Protein AF-A0A6A5R4Q3-F1 (afdb_monomer_lite)

Sequence (129 aa):
MLTAFFFALTGSKPLSNRLVYFLTVLGINAELGRLRTAKNYLYMLAGVVYCVRVLSVEKLLPHACRDEQTDEDWQQFLTARKQYLADGLYSLMSETINMLAYSKHVALAAGNAGNAYWSQDKKIFYLHG

Foldseek 3Di:
DVLVQQQDFCPPHLVVRVVSVVLVVVQADPVVRGGDQLVVSLVVLVVVLVVSVVVLCCVLQPPVCNVVDDVVSVVVSVVSCVAGNDADGRHPNNSSVVSNVVSVVRVVVCPPPVQWDADPVRPDIHGDD

pLDDT: mean 86.6, std 9.53, range [53.16, 96.75]

Radius of gyration: 19.72 Å; chains: 1; bounding box: 43×29×62 Å

Organism: NCBI:txid1150837

Structure (mmCIF, N/CA/C/O backbone):
data_AF-A0A6A5R4Q3-F1
#
_entry.id   AF-A0A6A5R4Q3-F1
#
loop_
_atom_site.group_PDB
_atom_site.id
_atom_site.type_symbol
_atom_site.label_atom_id
_atom_site.label_alt_id
_atom_site.label_comp_id
_atom_site.label_asym_id
_atom_site.label_entity_id
_atom_site.label_seq_id
_atom_site.pdbx_PDB_ins_code
_atom_site.Cartn_x
_atom_site.Cartn_y
_atom_site.Cartn_z
_atom_site.occupancy
_atom_site.B_iso_or_equiv
_atom_site.auth_seq_id
_atom_site.auth_comp_id
_atom_site.auth_asym_id
_atom_site.auth_atom_id
_atom_site.pdbx_PDB_model_num
ATOM 1 N N . MET A 1 1 ? -6.342 -13.249 7.332 1.00 67.94 1 MET A N 1
ATOM 2 C CA . MET A 1 1 ? -4.968 -13.637 6.933 1.00 67.94 1 MET A CA 1
ATOM 3 C C . MET A 1 1 ? -4.238 -12.517 6.181 1.00 67.94 1 MET A C 1
ATOM 5 O O . MET A 1 1 ? -3.118 -12.211 6.557 1.00 67.94 1 MET A O 1
ATOM 9 N N . LEU A 1 2 ? -4.859 -11.861 5.187 1.00 78.94 2 LEU A N 1
ATOM 10 C CA . LEU A 1 2 ? -4.229 -10.790 4.389 1.00 78.94 2 LEU A CA 1
ATOM 11 C C . LEU A 1 2 ? -3.914 -9.502 5.180 1.00 78.94 2 LEU A C 1
ATOM 13 O O . LEU A 1 2 ? -2.838 -8.931 5.041 1.00 78.94 2 LEU A O 1
ATOM 17 N N . THR A 1 3 ? -4.813 -9.078 6.070 1.00 85.25 3 THR A N 1
ATOM 18 C CA . THR A 1 3 ? -4.659 -7.845 6.866 1.00 85.25 3 THR A CA 1
ATOM 19 C C . THR A 1 3 ? -3.451 -7.863 7.804 1.00 85.25 3 THR A C 1
ATOM 21 O O . THR A 1 3 ? -2.934 -6.806 8.149 1.00 85.25 3 THR A O 1
ATOM 24 N N . ALA A 1 4 ? -2.946 -9.046 8.172 1.00 85.88 4 ALA A N 1
ATOM 25 C CA . ALA A 1 4 ? -1.731 -9.174 8.976 1.00 85.88 4 ALA A CA 1
ATOM 26 C C . ALA A 1 4 ? -0.496 -8.599 8.259 1.00 85.88 4 ALA A C 1
ATOM 28 O O . ALA A 1 4 ? 0.403 -8.086 8.912 1.00 85.88 4 ALA A O 1
ATOM 29 N N . PHE A 1 5 ? -0.467 -8.632 6.921 1.00 86.56 5 PHE A N 1
ATOM 30 C CA . PHE A 1 5 ? 0.608 -8.016 6.139 1.00 86.56 5 PHE A CA 1
ATOM 31 C C . PHE A 1 5 ? 0.478 -6.492 6.048 1.00 86.56 5 PHE A C 1
ATOM 33 O O . PHE A 1 5 ? 1.482 -5.819 5.824 1.00 86.56 5 PHE A O 1
ATOM 40 N N . PHE A 1 6 ? -0.738 -5.954 6.201 1.00 91.38 6 PHE A N 1
ATOM 41 C CA . PHE A 1 6 ? -0.997 -4.512 6.139 1.00 91.38 6 PHE A CA 1
ATOM 42 C C . PHE A 1 6 ? -0.547 -3.817 7.424 1.00 91.38 6 PHE A C 1
ATOM 44 O O . PHE A 1 6 ? 0.008 -2.726 7.369 1.00 91.38 6 PHE A O 1
ATOM 51 N N . PHE A 1 7 ? -0.734 -4.480 8.568 1.00 91.81 7 PHE A N 1
ATOM 52 C CA . PHE A 1 7 ? -0.421 -3.956 9.899 1.00 91.81 7 PHE A CA 1
ATOM 53 C C . PHE A 1 7 ? 0.883 -4.537 10.465 1.00 91.81 7 PHE A C 1
ATOM 55 O O . PHE A 1 7 ? 0.977 -4.866 11.646 1.00 91.81 7 PHE A O 1
ATOM 62 N N . ALA A 1 8 ? 1.892 -4.691 9.606 1.00 89.62 8 ALA A N 1
ATOM 63 C CA . ALA A 1 8 ? 3.212 -5.181 9.982 1.00 89.62 8 ALA A CA 1
ATOM 64 C C . ALA A 1 8 ? 4.276 -4.116 9.723 1.00 89.62 8 ALA A C 1
ATOM 66 O O . ALA A 1 8 ? 4.320 -3.513 8.645 1.00 89.62 8 ALA A O 1
ATOM 67 N N . LEU A 1 9 ? 5.163 -3.936 10.702 1.00 87.62 9 LEU A N 1
ATOM 68 C CA . LEU A 1 9 ? 6.382 -3.169 10.501 1.00 87.62 9 LEU A CA 1
ATOM 69 C C . LEU A 1 9 ? 7.465 -4.075 9.910 1.00 87.62 9 LEU A C 1
ATOM 71 O O . LEU A 1 9 ? 7.673 -5.196 10.367 1.00 87.62 9 LEU A O 1
ATOM 75 N N . THR A 1 10 ? 8.151 -3.584 8.888 1.00 81.38 10 THR A N 1
ATOM 76 C CA . THR A 1 10 ? 9.234 -4.270 8.176 1.00 81.38 10 THR A CA 1
ATOM 77 C C . THR A 1 10 ? 10.610 -3.980 8.776 1.00 81.38 10 THR A C 1
ATOM 79 O O . THR A 1 10 ? 11.577 -4.690 8.485 1.00 81.38 10 THR A O 1
ATOM 82 N N . GLY A 1 11 ? 10.712 -2.954 9.631 1.00 80.62 11 GLY A N 1
ATOM 83 C CA . GLY A 1 11 ? 11.988 -2.454 10.145 1.00 80.62 11 GLY A CA 1
ATOM 84 C C . GLY A 1 11 ? 12.975 -2.160 9.009 1.00 80.62 11 GLY A C 1
ATOM 85 O O . GLY A 1 11 ? 12.586 -1.783 7.910 1.00 80.62 11 GLY A O 1
ATOM 86 N N . SER A 1 12 ? 14.261 -2.427 9.228 1.00 78.81 12 SER A N 1
ATOM 87 C CA . SER A 1 12 ? 15.297 -2.278 8.194 1.00 78.81 12 SER A CA 1
ATOM 88 C C . SER A 1 12 ? 15.307 -3.391 7.134 1.00 78.81 12 SER A C 1
ATOM 90 O O . SER A 1 12 ? 16.221 -3.445 6.312 1.00 78.81 12 SER A O 1
ATOM 92 N N . LYS A 1 13 ? 14.320 -4.302 7.132 1.00 85.88 13 LYS A N 1
ATOM 93 C CA . LYS A 1 13 ? 14.235 -5.432 6.192 1.00 85.88 13 LYS A CA 1
ATOM 94 C C . LYS A 1 13 ? 12.898 -5.417 5.438 1.00 85.88 13 LYS A C 1
ATOM 96 O O . LYS A 1 13 ? 12.034 -6.246 5.730 1.00 85.88 13 LYS A O 1
ATOM 101 N N . PRO A 1 14 ? 12.730 -4.557 4.418 1.00 78.94 14 PRO A N 1
ATOM 102 C CA . PRO A 1 14 ? 11.483 -4.423 3.653 1.00 78.94 14 PRO A CA 1
ATOM 103 C C . PRO A 1 14 ? 10.955 -5.753 3.097 1.00 78.94 14 PRO A C 1
ATOM 105 O O . PRO A 1 14 ? 9.768 -6.057 3.199 1.00 78.94 14 PRO A O 1
ATOM 108 N N . LEU A 1 15 ? 11.859 -6.602 2.595 1.00 83.44 15 LEU A N 1
ATOM 109 C CA . LEU A 1 15 ? 11.533 -7.900 1.990 1.00 83.44 15 LEU A CA 1
ATOM 110 C C . LEU A 1 15 ? 11.111 -8.983 2.997 1.00 83.44 15 LEU A C 1
ATOM 112 O O . LEU A 1 15 ? 10.696 -10.064 2.588 1.00 83.44 15 LEU A O 1
ATOM 116 N N . SER A 1 16 ? 11.187 -8.712 4.305 1.00 85.38 16 SER A N 1
ATOM 117 C CA . SER A 1 16 ? 10.611 -9.603 5.323 1.00 85.38 16 SER A CA 1
ATOM 118 C C . SER A 1 16 ? 9.081 -9.648 5.243 1.00 85.38 16 SER A C 1
ATOM 120 O O . SER A 1 16 ? 8.465 -10.655 5.597 1.00 85.38 16 SER A O 1
ATOM 122 N N . ASN A 1 17 ? 8.456 -8.592 4.713 1.00 89.50 17 ASN A N 1
ATOM 123 C CA . ASN A 1 17 ? 7.038 -8.598 4.403 1.00 89.50 17 ASN A CA 1
ATOM 124 C C . ASN A 1 17 ? 6.814 -9.250 3.037 1.00 89.50 17 ASN A C 1
ATOM 126 O O . ASN A 1 17 ? 7.204 -8.726 1.992 1.00 89.50 17 ASN A O 1
ATOM 130 N N . ARG A 1 18 ? 6.133 -10.400 3.047 1.00 89.69 18 ARG A N 1
ATOM 131 C CA . ARG A 1 18 ? 5.839 -11.174 1.834 1.00 89.69 18 ARG A CA 1
ATOM 132 C C . ARG A 1 18 ? 5.040 -10.394 0.793 1.00 89.69 18 ARG A C 1
ATOM 134 O O . ARG A 1 18 ? 5.190 -10.672 -0.392 1.00 89.69 18 ARG A O 1
ATOM 141 N N . LEU A 1 19 ? 4.229 -9.419 1.205 1.00 90.25 19 LEU A N 1
ATOM 142 C CA . LEU A 1 19 ? 3.496 -8.582 0.264 1.00 90.25 19 LEU A CA 1
ATOM 143 C C . LEU A 1 19 ? 4.422 -7.567 -0.419 1.00 90.25 19 LEU A C 1
ATOM 145 O O . LEU A 1 19 ? 4.329 -7.409 -1.628 1.00 90.25 19 LEU A O 1
ATOM 149 N N . VAL A 1 20 ? 5.382 -6.973 0.300 1.00 90.00 20 VAL A N 1
ATOM 150 C CA . VAL A 1 20 ? 6.435 -6.140 -0.321 1.00 90.00 20 VAL A CA 1
ATOM 151 C C . VAL A 1 20 ? 7.251 -6.968 -1.316 1.00 90.00 20 VAL A C 1
ATOM 153 O O . VAL A 1 20 ? 7.472 -6.536 -2.444 1.00 90.00 20 VAL A O 1
ATOM 156 N N . TYR A 1 21 ? 7.648 -8.186 -0.935 1.00 90.50 21 TYR A N 1
ATOM 157 C CA . TYR A 1 21 ? 8.355 -9.099 -1.838 1.00 90.50 21 TYR A CA 1
ATOM 158 C C . TYR A 1 21 ? 7.538 -9.407 -3.102 1.00 90.50 21 TYR A C 1
ATOM 160 O O . TYR A 1 21 ? 8.056 -9.312 -4.214 1.00 90.50 21 TYR A O 1
ATOM 168 N N . PHE A 1 22 ? 6.249 -9.720 -2.943 1.00 91.50 22 PHE A N 1
ATOM 169 C CA . PHE A 1 22 ? 5.341 -9.953 -4.063 1.00 91.50 22 PHE A CA 1
ATOM 170 C C . PHE A 1 22 ? 5.259 -8.744 -5.004 1.00 91.50 22 PHE A C 1
ATOM 172 O O . PHE A 1 22 ? 5.315 -8.925 -6.217 1.00 91.50 22 PHE A O 1
ATOM 179 N N . LEU A 1 23 ? 5.182 -7.519 -4.471 1.00 91.31 23 LEU A N 1
ATOM 180 C CA . LEU A 1 23 ? 5.164 -6.306 -5.293 1.00 91.31 23 LEU A CA 1
ATOM 181 C C . LEU A 1 23 ? 6.456 -6.160 -6.098 1.00 91.31 23 LEU A C 1
ATOM 183 O O . LEU A 1 23 ? 6.395 -5.959 -7.307 1.00 91.31 23 LEU A O 1
ATOM 187 N N . THR A 1 24 ? 7.616 -6.378 -5.479 1.00 88.50 24 THR A N 1
ATOM 188 C CA . THR A 1 24 ? 8.901 -6.369 -6.195 1.00 88.50 24 THR A CA 1
ATOM 189 C C . THR A 1 24 ? 8.911 -7.355 -7.367 1.00 88.50 24 THR A C 1
ATOM 191 O O . THR A 1 24 ? 9.327 -6.996 -8.468 1.00 88.50 24 THR A O 1
ATOM 194 N N . VAL A 1 25 ? 8.402 -8.576 -7.166 1.00 90.81 25 VAL A N 1
ATOM 195 C CA . VAL A 1 25 ? 8.270 -9.579 -8.239 1.00 90.81 25 VAL A CA 1
ATOM 196 C C . VAL A 1 25 ? 7.266 -9.132 -9.305 1.00 90.81 25 VAL A C 1
ATOM 198 O O . VAL A 1 25 ? 7.510 -9.327 -10.493 1.00 90.81 25 VAL A O 1
ATOM 201 N N . LEU A 1 26 ? 6.169 -8.478 -8.915 1.00 90.94 26 LEU A N 1
ATOM 202 C CA . LEU A 1 26 ? 5.173 -7.929 -9.841 1.00 90.94 26 LEU A CA 1
ATOM 203 C C . LEU A 1 26 ? 5.778 -6.877 -10.788 1.00 90.94 26 LEU A C 1
ATOM 205 O O . LEU A 1 26 ? 5.315 -6.726 -11.921 1.00 90.94 26 LEU A O 1
ATOM 209 N N . GLY A 1 27 ? 6.846 -6.200 -10.361 1.00 89.81 27 GLY A N 1
ATOM 210 C CA . GLY A 1 27 ? 7.652 -5.307 -11.192 1.00 89.81 27 GLY A CA 1
ATOM 211 C C . GLY A 1 27 ? 8.381 -5.997 -12.350 1.00 89.81 27 GLY A C 1
ATOM 212 O O . GLY A 1 27 ? 8.853 -5.311 -13.254 1.00 89.81 27 GLY A O 1
ATOM 213 N N . ILE A 1 28 ? 8.446 -7.329 -12.383 1.00 90.44 28 ILE A N 1
ATOM 214 C CA . ILE A 1 28 ? 9.063 -8.109 -13.459 1.00 90.44 28 ILE A CA 1
ATOM 215 C C . ILE A 1 28 ? 7.992 -8.492 -14.493 1.00 90.44 28 ILE A C 1
ATOM 217 O O . ILE A 1 28 ? 6.897 -8.960 -14.171 1.00 90.44 28 ILE A O 1
ATOM 221 N N . ASN A 1 29 ? 8.296 -8.283 -15.772 1.00 89.06 29 ASN A N 1
ATOM 222 C CA . ASN A 1 29 ? 7.538 -8.851 -16.877 1.00 89.06 29 ASN A CA 1
ATOM 223 C C . ASN A 1 29 ? 8.059 -10.270 -17.146 1.00 89.06 29 ASN A C 1
ATOM 225 O O . ASN A 1 29 ? 9.148 -10.434 -17.696 1.00 89.06 29 ASN A O 1
ATOM 229 N N . ALA A 1 30 ? 7.271 -11.272 -16.753 1.00 84.25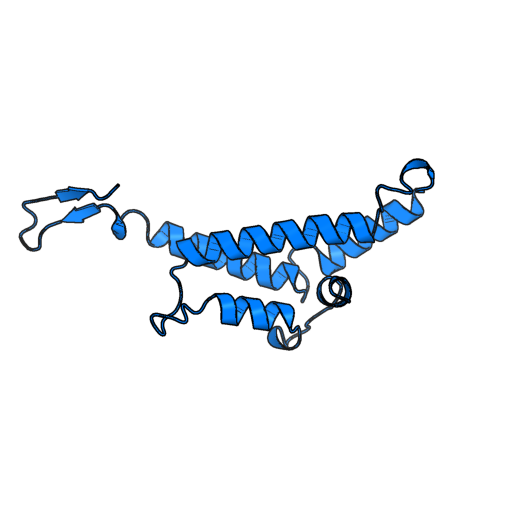 30 ALA A N 1
ATOM 230 C CA . ALA A 1 30 ? 7.633 -12.683 -16.867 1.00 84.25 30 ALA A CA 1
ATOM 231 C C . ALA A 1 30 ? 7.788 -13.161 -18.321 1.00 84.25 30 ALA A C 1
ATOM 233 O O . ALA A 1 30 ? 8.635 -14.005 -18.586 1.00 84.25 30 ALA A O 1
ATOM 234 N N . GLU A 1 31 ? 7.021 -12.604 -19.261 1.00 83.50 31 GLU A N 1
ATOM 235 C CA . GLU A 1 31 ? 7.068 -13.004 -20.675 1.00 83.50 31 GLU A CA 1
ATOM 236 C C . GLU A 1 31 ? 8.343 -12.515 -21.364 1.00 83.50 31 GLU A C 1
ATOM 238 O O . GLU A 1 31 ? 8.929 -13.210 -22.186 1.00 83.50 31 GLU A O 1
ATOM 243 N N . LEU A 1 32 ? 8.784 -11.305 -21.014 1.00 80.62 32 LEU A N 1
ATOM 244 C CA . LEU A 1 32 ? 9.929 -10.648 -21.646 1.00 80.62 32 LEU A CA 1
ATOM 245 C C . LEU A 1 32 ? 11.223 -10.770 -20.830 1.00 80.62 32 LEU A C 1
ATOM 247 O O . LEU A 1 32 ? 12.245 -10.226 -21.242 1.00 80.62 32 LEU A O 1
ATOM 251 N N . GLY A 1 33 ? 11.175 -11.401 -19.651 1.00 86.00 33 GLY A N 1
ATOM 252 C CA . GLY A 1 33 ? 12.324 -11.548 -18.751 1.00 86.00 33 GLY A CA 1
ATOM 253 C C . GLY A 1 33 ? 12.948 -10.221 -18.298 1.00 86.00 33 GLY A C 1
ATOM 254 O O . GLY A 1 33 ? 14.127 -10.181 -17.959 1.00 86.00 33 GLY A O 1
ATOM 255 N N . ARG A 1 34 ? 12.188 -9.117 -18.321 1.00 84.75 34 ARG A N 1
ATOM 256 C CA . ARG A 1 34 ? 12.688 -7.754 -18.053 1.00 84.75 34 ARG A CA 1
ATOM 257 C C . ARG A 1 34 ? 11.829 -7.017 -17.039 1.00 84.75 34 ARG A C 1
ATOM 259 O O . ARG A 1 34 ? 10.659 -7.343 -16.860 1.00 84.75 34 ARG A O 1
ATOM 266 N N . LEU A 1 35 ? 12.372 -5.971 -16.420 1.00 87.38 35 LEU A N 1
ATOM 267 C CA . LEU A 1 35 ? 11.586 -5.087 -15.558 1.00 87.38 35 LEU A CA 1
ATOM 268 C C . LEU A 1 35 ? 10.496 -4.367 -16.364 1.00 87.38 35 LEU A C 1
ATOM 270 O O . LEU A 1 35 ? 10.705 -3.947 -17.506 1.00 87.38 35 LEU A O 1
ATOM 274 N N . ARG A 1 36 ? 9.315 -4.221 -15.765 1.00 89.25 36 ARG A N 1
ATOM 275 C CA . ARG A 1 36 ? 8.240 -3.384 -16.297 1.00 89.25 36 ARG A CA 1
ATOM 276 C C . ARG A 1 36 ? 8.706 -1.932 -16.318 1.00 89.25 36 ARG A C 1
ATOM 278 O O . ARG A 1 36 ? 9.444 -1.483 -15.444 1.00 89.25 36 ARG A O 1
ATOM 285 N N . THR A 1 37 ? 8.232 -1.179 -17.305 1.00 87.69 37 THR A N 1
ATOM 286 C CA . THR A 1 37 ? 8.444 0.269 -17.320 1.00 87.69 37 THR A CA 1
ATOM 287 C C . THR A 1 37 ? 7.772 0.900 -16.105 1.00 87.69 37 THR A C 1
ATOM 289 O O . THR A 1 37 ? 6.734 0.420 -15.635 1.00 87.69 37 THR A O 1
ATOM 292 N N . ALA A 1 38 ? 8.328 2.015 -15.632 1.00 86.19 38 ALA A N 1
ATOM 293 C CA . ALA A 1 38 ? 7.779 2.734 -14.489 1.00 86.19 38 ALA A CA 1
ATOM 294 C C . ALA A 1 38 ? 6.292 3.076 -14.688 1.00 86.19 38 ALA A C 1
ATOM 296 O O . ALA A 1 38 ? 5.501 2.875 -13.777 1.00 86.19 38 ALA A O 1
ATOM 297 N N . LYS A 1 39 ? 5.880 3.479 -15.901 1.00 83.81 39 LYS A N 1
ATOM 298 C CA . LYS A 1 39 ? 4.471 3.748 -16.246 1.00 83.81 39 LYS A CA 1
ATOM 299 C C . LYS A 1 39 ? 3.565 2.528 -16.030 1.00 83.81 39 LYS A C 1
ATOM 301 O O . LYS A 1 39 ? 2.505 2.658 -15.424 1.00 83.81 39 LYS A O 1
ATOM 306 N N . ASN A 1 40 ? 3.988 1.352 -16.493 1.00 86.69 40 ASN A N 1
ATOM 307 C CA . ASN A 1 40 ? 3.180 0.132 -16.410 1.00 86.69 40 ASN A CA 1
ATOM 308 C C . ASN A 1 40 ? 3.123 -0.427 -14.984 1.00 86.69 40 ASN A C 1
ATOM 310 O O . ASN A 1 40 ? 2.113 -0.999 -14.586 1.00 86.69 40 ASN A O 1
ATOM 314 N N . TYR A 1 41 ? 4.198 -0.259 -14.214 1.00 89.62 41 TYR A N 1
ATOM 315 C CA . TYR A 1 41 ? 4.258 -0.717 -12.829 1.00 89.62 41 TYR A CA 1
ATOM 316 C C . TYR A 1 41 ? 3.565 0.248 -11.852 1.00 89.62 41 TYR A C 1
ATOM 318 O O . TYR A 1 41 ? 2.888 -0.192 -10.925 1.00 89.62 41 TYR A O 1
ATOM 326 N N . LEU A 1 42 ? 3.644 1.560 -12.100 1.00 87.62 42 LEU A N 1
ATOM 327 C CA . LEU A 1 42 ? 3.040 2.609 -11.271 1.00 87.62 42 LEU A CA 1
ATOM 328 C C . LEU A 1 42 ? 1.534 2.405 -11.066 1.00 87.62 42 LEU A C 1
ATOM 330 O O . LEU A 1 42 ? 1.049 2.533 -9.945 1.00 87.62 42 LEU A O 1
ATOM 334 N N . TYR A 1 43 ? 0.796 2.069 -12.128 1.00 87.81 43 TYR A N 1
ATOM 335 C CA . TYR A 1 43 ? -0.644 1.811 -12.031 1.00 87.81 43 TYR A CA 1
ATOM 336 C C . TYR A 1 43 ? -0.956 0.601 -11.135 1.00 87.81 43 TYR A C 1
ATOM 338 O O . TYR A 1 43 ? -1.873 0.656 -10.318 1.00 87.81 43 TYR A O 1
ATOM 346 N N . MET A 1 44 ? -0.161 -0.470 -11.240 1.00 92.25 44 MET A N 1
ATOM 347 C CA . MET A 1 44 ? -0.323 -1.663 -10.402 1.00 92.25 44 MET A CA 1
ATOM 348 C C . MET A 1 44 ? -0.092 -1.333 -8.925 1.00 92.25 44 MET A C 1
ATOM 350 O O . MET A 1 44 ? -0.907 -1.694 -8.077 1.00 92.25 44 MET A O 1
ATOM 354 N N . LEU A 1 45 ? 0.976 -0.586 -8.623 1.00 91.62 45 LEU A N 1
ATOM 355 C CA . LEU A 1 45 ? 1.259 -0.112 -7.269 1.00 91.62 45 LEU A CA 1
ATOM 356 C C . LEU A 1 45 ? 0.130 0.768 -6.724 1.00 91.62 45 LEU A C 1
ATOM 358 O O . LEU A 1 45 ? -0.312 0.560 -5.597 1.00 91.62 45 LEU A O 1
ATOM 362 N N . ALA A 1 46 ? -0.376 1.712 -7.523 1.00 91.56 46 ALA A N 1
ATOM 363 C CA . ALA A 1 46 ? -1.490 2.572 -7.127 1.00 91.56 46 ALA A CA 1
ATOM 364 C C . ALA A 1 46 ? -2.747 1.758 -6.777 1.00 91.56 46 ALA A C 1
ATOM 366 O O . ALA A 1 46 ? -3.390 2.026 -5.760 1.00 91.56 46 ALA A O 1
ATOM 367 N N . GLY A 1 47 ? -3.059 0.731 -7.575 1.00 93.25 47 GLY A N 1
ATOM 368 C CA . GLY A 1 47 ? -4.156 -0.195 -7.298 1.00 93.25 47 GLY A CA 1
ATOM 369 C C . GLY A 1 47 ? -3.976 -0.932 -5.971 1.00 93.25 47 GLY A C 1
ATOM 370 O O . GLY A 1 47 ? -4.904 -0.994 -5.169 1.00 93.25 47 GLY A O 1
ATOM 371 N N . VAL A 1 48 ? -2.767 -1.419 -5.682 1.00 92.62 48 VAL A N 1
ATOM 372 C CA . VAL A 1 48 ? -2.475 -2.094 -4.407 1.00 92.62 48 VAL A CA 1
ATOM 373 C C . VAL A 1 48 ? -2.614 -1.137 -3.224 1.00 92.62 48 VAL A C 1
ATOM 375 O O . VAL A 1 48 ? -3.276 -1.487 -2.251 1.00 92.62 48 VAL A O 1
ATOM 378 N N . VAL A 1 49 ? -2.059 0.077 -3.310 1.00 92.81 49 VAL A N 1
ATOM 379 C CA . VAL A 1 49 ? -2.207 1.120 -2.274 1.00 92.81 49 VAL A CA 1
ATOM 380 C C . VAL A 1 49 ? -3.684 1.386 -1.983 1.00 92.81 49 VAL A C 1
ATOM 382 O O . VAL A 1 49 ? -4.078 1.478 -0.819 1.00 92.81 49 VAL A O 1
ATOM 385 N N . TYR A 1 50 ? -4.506 1.498 -3.028 1.00 94.25 50 TYR A N 1
ATOM 386 C CA . TYR A 1 50 ? -5.944 1.692 -2.882 1.00 94.25 50 TYR A CA 1
ATOM 387 C C . TYR A 1 50 ? -6.606 0.506 -2.169 1.00 94.25 50 TYR A C 1
ATOM 389 O O . TYR A 1 50 ? -7.267 0.704 -1.149 1.00 94.25 50 TYR A O 1
ATOM 397 N N . CYS A 1 51 ? -6.369 -0.722 -2.638 1.00 94.06 51 CYS A N 1
ATOM 398 C CA . CYS A 1 51 ? -6.939 -1.929 -2.041 1.00 94.06 51 CYS A CA 1
ATOM 399 C C . CYS A 1 51 ? -6.540 -2.095 -0.570 1.00 94.06 51 CYS A C 1
ATOM 401 O O . CYS A 1 51 ? -7.396 -2.383 0.263 1.00 94.06 51 CYS A O 1
ATOM 403 N N . VAL A 1 52 ? -5.265 -1.871 -0.228 1.00 93.56 52 VAL A N 1
ATOM 404 C CA . VAL A 1 52 ? -4.783 -1.932 1.160 1.00 93.56 52 VAL A CA 1
ATOM 405 C C . VAL A 1 52 ? -5.534 -0.923 2.023 1.00 93.56 52 VAL A C 1
ATOM 407 O O . VAL A 1 52 ? -6.040 -1.292 3.075 1.00 93.56 52 VAL A O 1
ATOM 410 N N .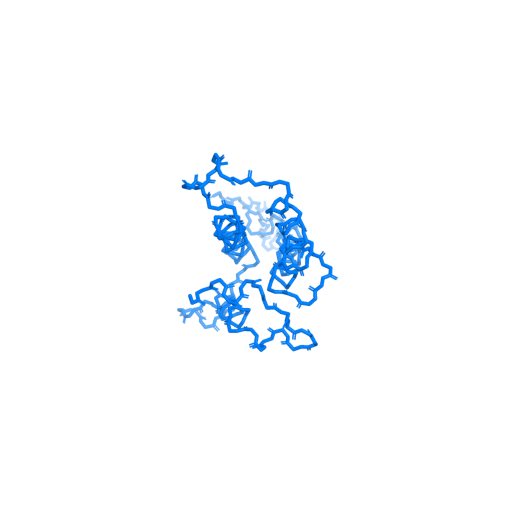 ARG A 1 53 ? -5.683 0.328 1.568 1.00 93.19 53 ARG A N 1
ATOM 411 C CA . ARG A 1 53 ? -6.414 1.358 2.324 1.00 93.19 53 ARG A CA 1
ATOM 412 C C . ARG A 1 53 ? -7.874 0.985 2.553 1.00 93.19 53 ARG A C 1
ATOM 414 O O . ARG A 1 53 ? -8.324 1.075 3.689 1.00 93.19 53 ARG A O 1
ATOM 421 N N . VAL A 1 54 ? -8.592 0.556 1.515 1.00 94.75 54 VAL A N 1
ATOM 422 C CA . VAL A 1 54 ? -10.013 0.185 1.632 1.00 94.75 54 VAL A CA 1
ATOM 423 C C . VAL A 1 54 ? -10.190 -0.994 2.586 1.00 94.75 54 VAL A C 1
ATOM 425 O O . VAL A 1 54 ? -10.985 -0.917 3.517 1.00 94.75 54 VAL A O 1
ATOM 428 N N . LEU A 1 55 ? -9.404 -2.058 2.413 1.00 95.12 55 LEU A N 1
ATOM 429 C CA . LEU A 1 55 ? -9.491 -3.247 3.263 1.00 95.12 55 LEU A CA 1
ATOM 430 C C . LEU A 1 55 ? -9.057 -2.968 4.707 1.00 95.12 55 LEU A C 1
ATOM 432 O O . LEU A 1 55 ? -9.605 -3.553 5.638 1.00 95.12 55 LEU A O 1
ATOM 436 N N . SER A 1 56 ? -8.075 -2.090 4.915 1.00 94.88 56 SER A N 1
ATOM 437 C CA . SER A 1 56 ? -7.667 -1.670 6.254 1.00 94.88 56 SER A CA 1
ATOM 438 C C . SER A 1 56 ? -8.727 -0.813 6.938 1.00 94.88 56 SER A C 1
ATOM 440 O O . SER A 1 56 ? -8.943 -1.007 8.130 1.00 94.88 56 SER A O 1
ATOM 442 N N . VAL A 1 57 ? -9.395 0.092 6.210 1.00 94.75 57 VAL A N 1
ATOM 443 C CA . VAL A 1 57 ? -10.539 0.852 6.739 1.00 94.75 57 VAL A CA 1
ATOM 444 C C . VAL A 1 57 ? -11.650 -0.111 7.133 1.00 94.75 57 VAL A C 1
ATOM 446 O O . VAL A 1 57 ? -12.047 -0.083 8.284 1.00 94.75 57 VAL A O 1
ATOM 449 N N . GLU A 1 58 ? -12.064 -1.021 6.252 1.00 95.25 58 GLU A N 1
ATOM 450 C CA . GLU A 1 58 ? -13.119 -1.997 6.567 1.00 95.25 58 GLU A CA 1
ATOM 451 C C . GLU A 1 58 ? -12.745 -2.895 7.758 1.00 95.25 58 GLU A C 1
ATOM 453 O O . GLU A 1 58 ? -13.592 -3.275 8.559 1.00 95.25 58 GLU A O 1
ATOM 458 N N . LYS A 1 59 ? -11.459 -3.232 7.922 1.00 94.12 59 LYS A N 1
ATOM 459 C CA . LYS A 1 59 ? -11.003 -4.041 9.059 1.00 94.12 59 LYS A CA 1
ATOM 460 C C . LYS A 1 59 ? -11.032 -3.284 10.390 1.00 94.12 59 LYS A C 1
ATOM 462 O O . LYS A 1 59 ? -11.236 -3.923 11.420 1.00 94.12 59 LYS A O 1
ATOM 467 N N . LEU A 1 60 ? -10.729 -1.988 10.372 1.00 94.50 60 LEU A N 1
ATOM 468 C CA . LEU A 1 60 ? -10.618 -1.145 11.567 1.00 94.50 60 LEU A CA 1
ATOM 469 C C . LEU A 1 60 ? -11.942 -0.468 11.927 1.00 94.50 60 LEU A C 1
ATOM 471 O O . LEU A 1 60 ? -12.201 -0.239 13.097 1.00 94.50 60 LEU A O 1
ATOM 475 N N . LEU A 1 61 ? -12.762 -0.174 10.923 1.00 95.38 61 LEU A N 1
ATOM 476 C CA . LEU A 1 61 ? -14.093 0.401 11.029 1.00 95.38 61 LEU A CA 1
ATOM 477 C C . LEU A 1 61 ? -15.054 -0.355 10.111 1.00 95.38 61 LEU A C 1
ATOM 479 O O . LEU A 1 61 ? -15.366 0.117 9.012 1.00 95.38 61 LEU A O 1
ATOM 483 N N . PRO A 1 62 ? -15.526 -1.532 10.540 1.00 95.06 62 PRO A N 1
ATOM 484 C CA . PRO A 1 62 ? -16.434 -2.333 9.737 1.00 95.06 62 PRO A CA 1
ATOM 485 C C . PRO A 1 62 ? -17.717 -1.565 9.453 1.00 95.06 62 PRO A C 1
ATOM 487 O O . PRO A 1 62 ? -18.383 -1.099 10.380 1.00 95.06 62 PRO A O 1
ATOM 490 N N . HIS A 1 63 ? -18.100 -1.474 8.181 1.00 93.75 63 HIS A N 1
ATOM 491 C CA . HIS A 1 63 ? -19.327 -0.776 7.801 1.00 93.75 63 HIS A CA 1
ATOM 492 C C . HIS A 1 63 ? -20.568 -1.398 8.464 1.00 93.75 63 HIS A C 1
ATOM 494 O O . HIS A 1 63 ? -21.505 -0.691 8.821 1.00 93.75 63 HIS A O 1
ATOM 500 N N . ALA A 1 64 ? -20.568 -2.721 8.655 1.00 95.00 64 ALA A N 1
ATOM 501 C CA . ALA A 1 64 ? -21.680 -3.456 9.258 1.00 95.00 64 ALA A CA 1
ATOM 502 C C . ALA A 1 64 ? -21.999 -3.036 10.705 1.00 95.00 64 ALA A C 1
ATOM 504 O O . ALA A 1 64 ? -23.138 -3.190 11.129 1.00 95.00 64 ALA A O 1
ATOM 505 N N . CYS A 1 65 ? -21.021 -2.494 11.435 1.00 93.44 65 CYS A N 1
ATOM 506 C CA . CYS A 1 65 ? -21.158 -2.090 12.837 1.00 93.44 65 CYS A CA 1
ATOM 507 C C . CYS A 1 65 ? -21.122 -0.565 12.998 1.00 93.44 65 CYS A C 1
ATOM 509 O O . CYS A 1 65 ? -20.778 -0.066 14.062 1.00 93.44 65 CYS A O 1
ATOM 511 N N . ARG A 1 66 ? -21.413 0.201 11.938 1.00 91.62 66 ARG A N 1
ATOM 512 C CA . ARG A 1 66 ? -21.215 1.658 11.928 1.00 91.62 66 ARG A CA 1
ATOM 513 C C . ARG A 1 66 ? -21.982 2.393 13.028 1.00 91.62 66 ARG A C 1
ATOM 515 O O . ARG A 1 66 ? -21.450 3.347 13.581 1.00 91.62 66 ARG A O 1
ATOM 522 N N . ASP A 1 67 ? -23.187 1.938 13.350 1.00 95.56 67 ASP A N 1
ATOM 523 C CA . ASP A 1 67 ? -24.023 2.553 14.388 1.00 95.56 67 ASP A CA 1
ATOM 524 C C . ASP A 1 67 ? -23.542 2.217 15.814 1.00 95.56 67 ASP A C 1
ATOM 526 O O . ASP A 1 67 ? -23.920 2.889 16.769 1.00 95.56 67 ASP A O 1
ATOM 530 N N . GLU A 1 68 ? -22.693 1.196 15.955 1.00 95.31 68 GLU A N 1
ATOM 531 C CA . GLU A 1 68 ? -22.106 0.737 17.222 1.00 95.31 68 GLU A CA 1
ATOM 532 C C . GLU A 1 68 ? -20.701 1.321 17.460 1.00 95.31 68 GLU A C 1
ATOM 534 O O . GLU A 1 68 ? -20.139 1.152 18.540 1.00 95.31 68 GLU A O 1
ATOM 539 N N . GLN A 1 69 ? -20.123 1.996 16.457 1.00 94.50 69 GLN A N 1
ATOM 540 C CA . GLN A 1 69 ? -18.780 2.569 16.532 1.00 94.50 69 GLN A CA 1
ATOM 541 C C . GLN A 1 69 ? -18.725 3.752 17.496 1.00 94.50 69 GLN A C 1
ATOM 543 O O . GLN A 1 69 ? -19.576 4.641 17.494 1.00 94.50 69 GLN A O 1
ATOM 548 N N . THR A 1 70 ? -17.654 3.783 18.277 1.00 96.56 70 THR A N 1
ATOM 549 C CA . THR A 1 70 ? -17.393 4.792 19.300 1.00 96.56 70 THR A CA 1
ATOM 550 C C . THR A 1 70 ? -16.205 5.677 18.928 1.00 96.56 70 THR A C 1
ATOM 552 O O . THR A 1 70 ? -15.450 5.409 17.988 1.00 96.56 70 THR A O 1
ATOM 555 N N . ASP A 1 71 ? -15.989 6.734 19.712 1.00 95.62 71 ASP A N 1
ATOM 556 C CA . ASP A 1 71 ? -14.790 7.564 19.587 1.00 95.62 71 ASP A CA 1
ATOM 557 C C . ASP A 1 71 ? -13.499 6.755 19.801 1.00 95.62 71 ASP A C 1
ATOM 559 O O . ASP A 1 71 ? -12.476 7.059 19.182 1.00 95.62 71 ASP A O 1
ATOM 563 N N . GLU A 1 72 ? -13.532 5.703 20.627 1.00 96.00 72 GLU A N 1
ATOM 564 C CA . GLU A 1 72 ? -12.379 4.829 20.871 1.00 96.00 72 GLU A CA 1
ATOM 565 C C . GLU A 1 72 ? -11.978 4.055 19.610 1.00 96.00 72 GLU A C 1
ATOM 567 O O . GLU A 1 72 ? -10.796 4.039 19.250 1.00 96.00 72 GLU A O 1
ATOM 572 N N . ASP A 1 73 ? -12.954 3.508 18.879 1.00 95.25 73 ASP A N 1
ATOM 573 C CA . ASP A 1 73 ? -12.726 2.848 17.587 1.00 95.25 73 ASP A CA 1
ATOM 574 C C . ASP A 1 73 ? -12.096 3.824 16.586 1.00 95.25 73 ASP A C 1
ATOM 576 O O . ASP A 1 73 ? -11.162 3.490 15.842 1.00 95.25 73 ASP A O 1
ATOM 580 N N . TRP A 1 74 ? -12.553 5.080 16.610 1.00 94.44 74 TRP A N 1
ATOM 581 C CA . TRP A 1 74 ? -12.027 6.109 15.725 1.00 94.44 74 TRP A CA 1
ATOM 582 C C . TRP A 1 74 ? -10.571 6.461 16.059 1.00 94.44 74 TRP A C 1
ATOM 584 O O . TRP A 1 74 ? -9.726 6.573 15.163 1.00 94.44 74 TRP A O 1
ATOM 594 N N . GLN A 1 75 ? -10.240 6.580 17.350 1.00 96.75 75 GLN A N 1
ATOM 595 C CA . GLN A 1 75 ? -8.866 6.800 17.814 1.00 96.75 75 GLN A CA 1
ATOM 596 C C . GLN A 1 75 ? -7.951 5.618 17.485 1.00 96.75 75 GLN A C 1
ATOM 598 O O . GLN A 1 75 ? -6.806 5.819 17.054 1.00 96.75 75 GLN A O 1
ATOM 603 N N . GLN A 1 76 ? -8.446 4.386 17.621 1.00 95.06 76 GLN A N 1
ATOM 604 C CA . GLN A 1 76 ? -7.704 3.190 17.235 1.00 95.06 76 GLN A CA 1
ATOM 605 C C . GLN A 1 76 ? -7.393 3.198 15.735 1.00 95.06 76 GLN A C 1
ATOM 607 O O . GLN A 1 76 ? -6.246 2.957 15.340 1.00 95.06 76 GLN A O 1
ATOM 612 N N . PHE A 1 77 ? -8.367 3.543 14.891 1.00 95.19 77 PHE A N 1
ATOM 613 C CA . PHE A 1 77 ? -8.127 3.702 13.461 1.00 95.19 77 PHE A CA 1
ATOM 614 C C . PHE A 1 77 ? -7.100 4.796 13.165 1.00 95.19 77 PHE A C 1
ATOM 616 O O . PHE A 1 77 ? -6.201 4.565 12.359 1.00 95.19 77 PHE A O 1
ATOM 623 N N . LEU A 1 78 ? -7.200 5.980 13.778 1.00 95.44 78 LEU A N 1
ATOM 624 C CA . LEU A 1 78 ? -6.260 7.078 13.520 1.00 95.44 78 LEU A CA 1
ATOM 625 C C . LEU A 1 78 ? -4.830 6.683 13.902 1.00 95.44 78 LEU A C 1
ATOM 627 O O . LEU A 1 78 ? -3.884 6.965 13.158 1.00 95.44 78 LEU A O 1
ATOM 631 N N . THR A 1 79 ? -4.686 5.963 15.013 1.00 95.12 79 THR A N 1
ATOM 632 C CA . THR A 1 79 ? -3.412 5.406 15.476 1.00 95.12 79 THR A CA 1
ATOM 633 C C . THR A 1 79 ? -2.862 4.394 14.473 1.00 95.12 79 THR A C 1
ATOM 635 O O . THR A 1 79 ? -1.740 4.555 13.985 1.00 95.12 79 THR A O 1
ATOM 638 N N . ALA A 1 80 ? -3.666 3.405 14.070 1.00 94.19 80 ALA A N 1
ATOM 639 C CA . ALA A 1 80 ? -3.264 2.403 13.087 1.00 94.19 80 ALA A CA 1
ATOM 640 C C . ALA A 1 80 ? -2.960 3.025 11.713 1.00 94.19 80 ALA A C 1
ATOM 642 O O . ALA A 1 80 ? -1.995 2.644 11.049 1.00 94.19 80 ALA A O 1
ATOM 643 N N . ARG A 1 81 ? -3.735 4.029 11.292 1.00 93.25 81 ARG A N 1
ATOM 644 C CA . ARG A 1 81 ? -3.517 4.769 10.047 1.00 93.25 81 ARG A CA 1
ATOM 645 C C . ARG A 1 81 ? -2.165 5.464 10.061 1.00 93.25 81 ARG A C 1
ATOM 647 O O . ARG A 1 81 ? -1.426 5.347 9.087 1.00 93.25 81 ARG A O 1
ATOM 654 N N . LYS A 1 82 ? -1.839 6.168 11.147 1.00 92.75 82 LYS A N 1
ATOM 655 C CA . LYS A 1 82 ? -0.547 6.845 11.305 1.00 92.75 82 LYS A CA 1
ATOM 656 C C . LYS A 1 82 ? 0.610 5.846 11.326 1.00 92.75 82 LYS A C 1
ATOM 658 O O . LYS A 1 82 ? 1.647 6.119 10.736 1.00 92.75 82 LYS A O 1
ATOM 663 N N . GLN A 1 83 ? 0.426 4.703 11.981 1.00 92.69 83 GLN A N 1
ATOM 664 C CA . GLN A 1 83 ? 1.485 3.715 12.162 1.00 92.69 83 GLN A CA 1
ATOM 665 C C . GLN A 1 83 ? 1.761 2.869 10.911 1.00 92.69 83 GLN A C 1
ATOM 667 O O . GLN A 1 83 ? 2.917 2.554 10.633 1.00 92.69 83 GLN A O 1
ATOM 672 N N . TYR A 1 84 ? 0.717 2.488 10.170 1.00 92.69 84 TYR A N 1
ATOM 673 C CA . TYR A 1 84 ? 0.815 1.461 9.128 1.00 92.69 84 TYR A CA 1
ATOM 674 C C . TYR A 1 84 ? 0.334 1.895 7.744 1.00 92.69 84 TYR A C 1
ATOM 676 O O . TYR A 1 84 ? 0.682 1.236 6.770 1.00 92.69 84 TYR A O 1
ATOM 684 N N . LEU A 1 85 ? -0.502 2.939 7.631 1.00 92.06 85 LEU A N 1
ATOM 685 C CA . LEU A 1 85 ? -1.181 3.298 6.371 1.00 92.06 85 LEU A CA 1
ATOM 686 C C . LEU A 1 85 ? -0.717 4.620 5.749 1.00 92.06 85 LEU A C 1
ATOM 688 O O . LEU A 1 85 ? -1.167 4.987 4.656 1.00 92.06 85 LEU A O 1
ATOM 692 N N . ALA A 1 86 ? 0.163 5.332 6.443 1.00 88.06 86 ALA A N 1
ATOM 693 C CA . ALA A 1 86 ? 0.811 6.546 5.981 1.00 88.06 86 ALA A CA 1
ATOM 694 C C . ALA A 1 86 ? 2.267 6.272 5.576 1.00 88.06 86 ALA A C 1
ATOM 696 O O . ALA A 1 86 ? 2.812 5.191 5.801 1.00 88.06 86 ALA A O 1
ATOM 697 N N . ASP A 1 87 ? 2.886 7.260 4.944 1.00 81.38 87 ASP A N 1
ATOM 698 C CA . ASP A 1 87 ? 4.332 7.270 4.749 1.00 81.38 87 ASP A CA 1
ATOM 699 C C . ASP A 1 87 ? 5.043 7.742 6.033 1.00 81.38 87 ASP A C 1
ATOM 701 O O . ASP A 1 87 ? 4.468 8.516 6.803 1.00 81.38 87 ASP A O 1
ATOM 705 N N . GLY A 1 88 ? 6.275 7.280 6.261 1.00 78.06 88 GLY A N 1
ATOM 706 C CA . GLY A 1 88 ? 7.135 7.735 7.362 1.00 78.06 88 GLY A CA 1
ATOM 707 C C . GLY A 1 88 ? 7.528 6.686 8.410 1.00 78.06 88 GLY A C 1
ATOM 708 O O . GLY A 1 88 ? 8.326 6.995 9.291 1.00 78.06 88 GLY A O 1
ATOM 709 N N . LEU A 1 89 ? 7.025 5.451 8.328 1.00 77.44 89 LEU A N 1
ATOM 710 C CA . LEU A 1 89 ? 7.428 4.343 9.208 1.00 77.44 89 LEU A CA 1
ATOM 711 C C . LEU A 1 89 ? 7.718 3.096 8.380 1.00 77.44 89 LEU A C 1
ATOM 713 O O . LEU A 1 89 ? 7.126 2.910 7.331 1.00 77.44 89 LEU A O 1
ATOM 717 N N . TYR A 1 90 ? 8.604 2.213 8.838 1.00 83.88 90 TYR A N 1
ATOM 718 C CA . TYR A 1 90 ? 8.952 0.980 8.121 1.00 83.88 90 TYR A CA 1
ATOM 719 C C . TYR A 1 90 ? 7.748 0.029 8.004 1.00 83.88 90 TYR A C 1
ATOM 721 O O . TYR A 1 90 ? 7.616 -0.899 8.793 1.00 83.88 90 TYR A O 1
ATOM 729 N N . SER A 1 91 ? 6.840 0.280 7.065 1.00 89.50 91 SER A N 1
ATOM 730 C CA . SER A 1 91 ? 5.570 -0.414 6.856 1.00 89.50 91 SER A CA 1
ATOM 731 C C . SER A 1 91 ? 5.395 -0.735 5.374 1.00 89.50 91 SER A C 1
ATOM 733 O O . SER A 1 91 ? 5.990 -0.086 4.513 1.00 89.50 91 SER A O 1
ATOM 735 N N . LEU A 1 92 ? 4.526 -1.699 5.058 1.00 89.50 92 LEU A N 1
ATOM 736 C CA . LEU A 1 92 ? 4.153 -2.003 3.671 1.00 89.50 92 LEU A CA 1
ATOM 737 C C . LEU A 1 92 ? 3.751 -0.741 2.895 1.00 89.50 92 LEU A C 1
ATOM 739 O O . LEU A 1 92 ? 4.150 -0.569 1.743 1.00 89.50 92 LEU A O 1
ATOM 743 N N . MET A 1 93 ? 2.937 0.124 3.504 1.00 91.88 93 MET A N 1
ATOM 744 C CA . MET A 1 93 ? 2.419 1.307 2.825 1.00 91.88 93 MET A CA 1
ATOM 745 C C . MET A 1 93 ? 3.504 2.335 2.568 1.00 91.88 93 MET A C 1
ATOM 747 O O . MET A 1 93 ? 3.531 2.884 1.473 1.00 91.88 93 MET A O 1
ATOM 751 N N . SER A 1 94 ? 4.416 2.560 3.511 1.00 90.25 94 SER A N 1
A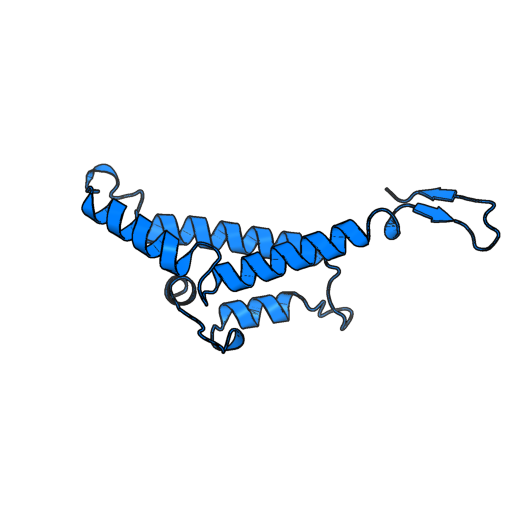TOM 752 C CA . SER A 1 94 ? 5.525 3.488 3.286 1.00 90.25 94 SER A CA 1
ATOM 753 C C . SER A 1 94 ? 6.460 2.979 2.185 1.00 90.25 94 SER A C 1
ATOM 755 O O . SER A 1 94 ? 6.777 3.730 1.269 1.00 90.25 94 SER A O 1
ATOM 757 N N . GLU A 1 95 ? 6.792 1.682 2.166 1.00 90.38 95 GLU A N 1
ATOM 758 C CA . GLU A 1 95 ? 7.560 1.080 1.061 1.00 90.38 95 GLU A CA 1
ATOM 759 C C . GLU A 1 95 ? 6.851 1.251 -0.290 1.00 90.38 95 GLU A C 1
ATOM 761 O O . GLU A 1 95 ? 7.445 1.685 -1.278 1.00 90.38 95 GLU A O 1
ATOM 766 N N . THR A 1 96 ? 5.548 0.967 -0.334 1.00 90.06 96 THR A N 1
ATOM 767 C CA . THR A 1 96 ? 4.763 1.040 -1.573 1.00 90.06 96 THR A CA 1
ATOM 768 C C . THR A 1 96 ? 4.590 2.487 -2.053 1.00 90.06 96 THR A C 1
ATOM 770 O O . THR A 1 96 ? 4.673 2.746 -3.253 1.00 90.06 96 THR A O 1
ATOM 773 N N . ILE A 1 97 ? 4.394 3.448 -1.141 1.00 90.19 97 ILE A N 1
ATOM 774 C CA . ILE A 1 97 ? 4.318 4.884 -1.452 1.00 90.19 97 ILE A CA 1
ATOM 775 C C . ILE A 1 97 ? 5.672 5.398 -1.957 1.00 90.19 97 ILE A C 1
ATOM 777 O O . ILE A 1 97 ? 5.702 6.120 -2.953 1.00 90.19 97 ILE A O 1
ATOM 781 N N . ASN A 1 98 ? 6.784 4.979 -1.350 1.00 89.38 98 ASN A N 1
ATOM 782 C CA . ASN A 1 98 ? 8.128 5.330 -1.813 1.00 89.38 98 ASN A CA 1
ATOM 783 C C . ASN A 1 98 ? 8.398 4.792 -3.223 1.00 89.38 98 ASN A C 1
ATOM 785 O O . ASN A 1 98 ? 8.841 5.538 -4.102 1.00 89.38 98 ASN A O 1
ATOM 789 N N . MET A 1 99 ? 8.049 3.528 -3.488 1.00 88.56 99 MET A N 1
ATOM 790 C CA . MET A 1 99 ? 8.132 2.955 -4.836 1.00 88.56 99 MET A CA 1
ATOM 791 C C . MET A 1 99 ? 7.242 3.702 -5.837 1.00 88.56 99 MET A C 1
ATOM 793 O O . MET A 1 99 ? 7.653 3.919 -6.980 1.00 88.56 99 MET A O 1
ATOM 797 N N . LEU A 1 100 ? 6.043 4.123 -5.423 1.00 89.19 100 LEU A N 1
ATOM 798 C CA . LEU A 1 100 ? 5.122 4.909 -6.245 1.00 89.19 100 LEU A CA 1
ATOM 799 C C . LEU A 1 100 ? 5.722 6.280 -6.594 1.00 89.19 100 LEU A C 1
ATOM 801 O O . LEU A 1 100 ? 5.708 6.678 -7.759 1.00 89.19 100 LEU A O 1
ATOM 805 N N . ALA A 1 101 ? 6.276 6.988 -5.607 1.00 88.69 101 ALA A N 1
ATOM 806 C CA . ALA A 1 101 ? 6.904 8.293 -5.790 1.00 88.69 101 ALA A CA 1
ATOM 807 C C . ALA A 1 101 ? 8.109 8.206 -6.736 1.00 88.69 101 ALA A C 1
ATOM 809 O O . ALA A 1 101 ? 8.197 8.972 -7.699 1.00 88.69 101 ALA A O 1
ATOM 810 N N . TYR A 1 102 ? 8.980 7.214 -6.526 1.00 86.88 102 TYR A N 1
ATOM 811 C CA . TYR A 1 102 ? 10.116 6.950 -7.405 1.00 86.88 102 TYR A CA 1
ATOM 812 C C . TYR A 1 102 ? 9.668 6.609 -8.833 1.00 86.88 102 TYR A C 1
ATOM 814 O O . TYR A 1 102 ? 10.137 7.212 -9.798 1.00 86.88 102 TYR A O 1
ATOM 822 N N . SER A 1 103 ? 8.704 5.697 -8.983 1.00 84.88 103 SER A N 1
ATOM 823 C CA . SER A 1 103 ? 8.185 5.296 -10.296 1.00 84.88 103 SER A CA 1
ATOM 824 C C . SER A 1 103 ? 7.538 6.471 -11.028 1.00 84.88 103 SER A C 1
ATOM 826 O O . SER A 1 103 ? 7.736 6.630 -12.230 1.00 84.88 103 SER A O 1
ATOM 828 N N . LYS A 1 104 ? 6.807 7.337 -10.317 1.00 86.81 104 LYS A N 1
ATOM 829 C CA . LYS A 1 104 ? 6.236 8.563 -10.883 1.00 86.81 104 LYS A CA 1
ATOM 830 C C . LYS A 1 104 ? 7.334 9.508 -11.367 1.00 86.81 104 LYS A C 1
ATOM 832 O O . LYS A 1 104 ? 7.226 10.014 -12.479 1.00 86.81 104 LYS A O 1
ATOM 837 N N . HIS A 1 105 ? 8.386 9.714 -10.575 1.00 86.94 105 HIS A N 1
ATOM 838 C CA . HIS A 1 105 ? 9.528 10.535 -10.977 1.00 86.94 105 HIS A CA 1
ATOM 839 C C . HIS A 1 105 ? 10.187 9.995 -12.255 1.00 86.94 105 HIS A C 1
ATOM 841 O O . HIS A 1 105 ? 10.344 10.738 -13.219 1.00 86.94 105 HIS A O 1
ATOM 847 N N . VAL A 1 106 ? 10.492 8.693 -12.309 1.00 84.75 106 VAL A N 1
ATOM 848 C CA . VAL A 1 106 ? 11.074 8.053 -13.501 1.00 84.75 106 VAL A CA 1
ATOM 849 C C . VAL A 1 106 ? 10.137 8.150 -14.707 1.00 84.75 106 VAL A C 1
ATOM 851 O O . VAL A 1 106 ? 10.583 8.475 -15.803 1.00 84.75 106 VAL A O 1
ATOM 854 N N . ALA A 1 107 ? 8.837 7.904 -14.527 1.00 81.69 107 ALA A N 1
ATOM 855 C CA . ALA A 1 107 ? 7.858 7.981 -15.610 1.00 81.69 107 ALA A CA 1
ATOM 856 C C . ALA A 1 107 ? 7.705 9.407 -16.167 1.00 81.69 107 ALA A C 1
ATOM 858 O O . ALA A 1 107 ? 7.554 9.568 -17.375 1.00 81.69 107 ALA A O 1
ATOM 859 N N . LEU A 1 108 ? 7.762 10.429 -15.306 1.00 82.19 108 LEU A N 1
ATOM 860 C CA . LEU A 1 108 ? 7.723 11.836 -15.710 1.00 82.19 108 LEU A CA 1
ATOM 861 C C . LEU A 1 108 ? 9.023 12.275 -16.386 1.00 82.19 108 LEU A C 1
ATOM 863 O O . LEU A 1 108 ? 8.968 12.961 -17.401 1.00 82.19 108 LEU A O 1
ATOM 867 N N . ALA A 1 109 ? 10.178 11.854 -15.865 1.00 78.19 109 ALA A N 1
ATOM 868 C CA . ALA A 1 109 ? 11.478 12.119 -16.480 1.00 78.19 109 ALA A CA 1
ATOM 869 C C . ALA A 1 109 ? 11.611 11.443 -17.855 1.00 78.19 109 ALA A C 1
ATOM 871 O O . ALA A 1 109 ? 12.222 11.996 -18.763 1.00 78.19 109 ALA A O 1
ATOM 872 N N . ALA A 1 110 ? 10.979 10.281 -18.036 1.00 71.06 110 ALA A N 1
ATOM 873 C CA . ALA A 1 110 ? 10.839 9.624 -19.333 1.00 71.06 110 ALA A CA 1
ATOM 874 C C . ALA A 1 110 ? 9.803 10.300 -20.264 1.00 71.06 110 ALA A C 1
ATOM 876 O O . ALA A 1 110 ? 9.563 9.802 -21.365 1.00 71.06 110 ALA A O 1
ATOM 877 N N . GLY A 1 111 ? 9.171 11.400 -19.832 1.00 58.62 111 GLY A N 1
ATOM 878 C CA . GLY A 1 111 ? 8.108 12.116 -20.536 1.00 58.62 111 GLY A CA 1
ATOM 879 C C . GLY A 1 111 ? 8.383 12.330 -22.030 1.00 58.62 111 GLY A C 1
ATOM 880 O O . GLY A 1 111 ? 9.464 12.750 -22.431 1.00 58.62 111 GLY A O 1
ATOM 881 N N . ASN A 1 112 ? 7.374 12.013 -22.849 1.00 54.28 112 ASN A N 1
ATOM 882 C CA . ASN A 1 112 ? 7.305 12.080 -24.318 1.00 54.28 112 ASN A CA 1
ATOM 883 C C . ASN A 1 112 ? 8.353 11.331 -25.153 1.00 54.28 112 ASN A C 1
ATOM 885 O O . ASN A 1 112 ? 8.100 11.145 -26.339 1.00 54.28 112 ASN A O 1
ATOM 889 N N . ALA A 1 113 ? 9.442 10.806 -24.589 1.00 54.03 113 ALA A N 1
ATOM 890 C CA . ALA A 1 113 ? 10.465 10.116 -25.383 1.00 54.03 113 ALA A CA 1
ATOM 891 C C . ALA A 1 113 ? 9.947 8.850 -26.105 1.00 54.03 113 ALA A C 1
ATOM 893 O O . ALA A 1 113 ? 10.534 8.421 -27.093 1.00 54.03 113 ALA A O 1
ATOM 894 N N . GLY A 1 114 ? 8.843 8.255 -25.629 1.00 53.16 114 GLY A N 1
ATOM 895 C CA . GLY A 1 114 ? 8.206 7.090 -26.262 1.00 53.16 114 GLY A CA 1
ATOM 896 C C . GLY A 1 114 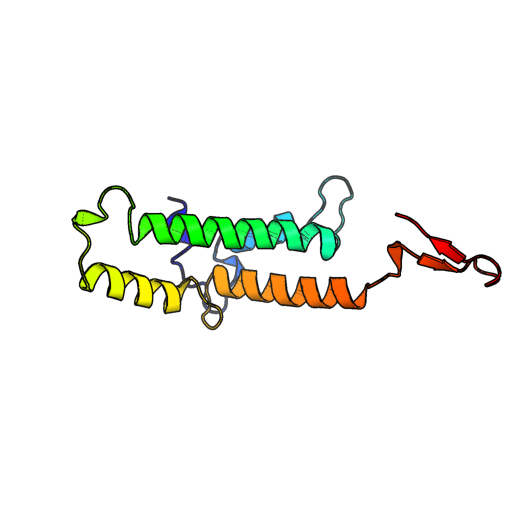? 7.081 7.409 -27.251 1.00 53.16 114 GLY A C 1
ATOM 897 O O . GLY A 1 114 ? 6.741 6.556 -28.062 1.00 53.16 114 GLY A O 1
ATOM 898 N N . ASN A 1 115 ? 6.517 8.619 -27.197 1.00 56.41 115 ASN A N 1
ATOM 899 C CA . ASN A 1 115 ? 5.397 9.019 -28.054 1.00 56.41 115 ASN A CA 1
ATOM 900 C C . ASN A 1 115 ? 5.807 10.045 -29.094 1.00 56.41 115 ASN A C 1
ATOM 902 O O . ASN A 1 115 ? 5.017 10.308 -29.988 1.00 56.41 115 ASN A O 1
ATOM 906 N N . ALA A 1 116 ? 7.004 10.621 -28.990 1.00 64.56 116 ALA A N 1
ATOM 907 C CA . ALA A 1 116 ? 7.561 11.405 -30.062 1.00 64.56 116 ALA A CA 1
ATOM 908 C C . ALA A 1 116 ? 9.075 11.264 -30.148 1.00 64.56 116 ALA A C 1
ATOM 910 O O . ALA A 1 116 ? 9.784 11.439 -29.158 1.00 64.56 116 ALA A O 1
ATOM 911 N N . TYR A 1 117 ? 9.573 10.967 -31.342 1.00 72.81 117 TYR A N 1
ATOM 912 C CA . TYR A 1 117 ? 11.005 10.878 -31.598 1.00 72.81 117 TYR A CA 1
ATOM 913 C C . TYR A 1 117 ? 11.329 11.405 -32.991 1.00 72.81 117 TYR A C 1
A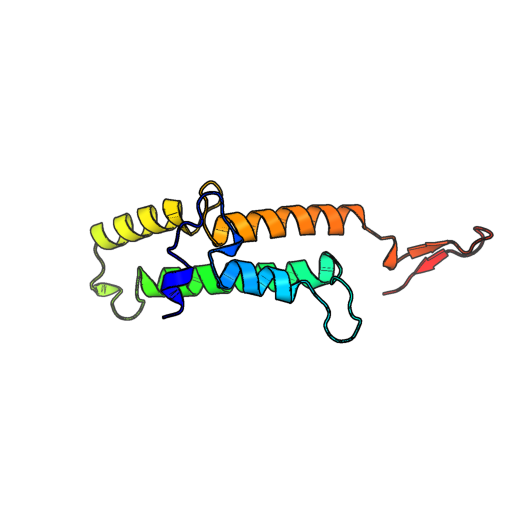TOM 915 O O . TYR A 1 117 ? 10.499 11.386 -33.898 1.00 72.81 117 TYR A O 1
ATOM 923 N N . TRP A 1 118 ? 12.551 11.899 -33.158 1.00 80.12 118 TRP A N 1
ATOM 924 C CA . TRP A 1 118 ? 13.055 12.339 -34.454 1.00 80.12 118 TRP A CA 1
ATOM 925 C C . TRP A 1 118 ? 13.693 11.165 -35.199 1.00 80.12 118 TRP A C 1
ATOM 927 O O . TRP A 1 118 ? 14.348 10.320 -34.585 1.00 80.12 118 TRP A O 1
ATOM 937 N N . SER A 1 119 ? 13.544 11.125 -36.524 1.00 82.56 119 SER A N 1
ATOM 938 C CA . SER A 1 119 ? 14.386 10.293 -37.385 1.00 82.56 119 SER A CA 1
ATOM 939 C C . SER A 1 119 ? 15.866 10.602 -37.138 1.00 82.56 119 SER A C 1
ATOM 941 O O . SER A 1 119 ? 16.230 11.688 -36.684 1.00 82.56 119 SER A O 1
ATOM 943 N N . GLN A 1 120 ? 16.746 9.652 -37.451 1.00 75.88 120 GLN A N 1
ATOM 944 C CA . GLN A 1 120 ? 18.184 9.789 -37.193 1.00 75.88 120 GLN A CA 1
ATOM 945 C C . GLN A 1 120 ? 18.809 10.995 -37.925 1.00 75.88 120 GLN A C 1
ATOM 947 O O . GLN A 1 120 ? 19.760 11.596 -37.432 1.00 75.88 120 GLN A O 1
ATOM 952 N N . ASP A 1 121 ? 18.227 11.395 -39.058 1.00 91.69 121 ASP A N 1
ATOM 953 C CA . ASP A 1 121 ? 18.599 12.585 -39.833 1.00 91.69 121 ASP A CA 1
ATOM 954 C C . ASP A 1 121 ? 17.901 13.883 -39.374 1.00 91.69 121 ASP A C 1
ATOM 956 O O . ASP A 1 121 ? 18.122 14.940 -39.962 1.00 91.69 121 ASP A O 1
ATOM 960 N N . LYS A 1 122 ? 17.069 13.813 -38.326 1.00 83.50 122 LYS A N 1
ATOM 961 C CA . LYS A 1 122 ? 16.283 14.913 -37.744 1.00 83.50 122 LYS A CA 1
ATOM 962 C C . LYS A 1 122 ? 15.318 15.610 -38.712 1.00 83.50 122 LYS A C 1
ATOM 964 O O . LYS A 1 122 ? 14.940 16.753 -38.472 1.00 83.50 122 LYS A O 1
ATOM 969 N N . LYS A 1 123 ? 14.898 14.943 -39.791 1.00 89.88 123 LYS A N 1
ATOM 970 C CA . LYS A 1 123 ? 13.948 15.515 -40.764 1.00 89.88 123 LYS A CA 1
ATOM 971 C C . LYS A 1 123 ? 12.491 15.200 -40.462 1.00 89.88 123 LYS A C 1
ATOM 973 O O . LYS A 1 123 ? 11.615 15.963 -40.855 1.00 89.88 123 LYS A O 1
ATOM 978 N N . ILE A 1 124 ? 12.227 14.083 -39.792 1.00 85.69 124 ILE A N 1
ATOM 979 C CA . ILE A 1 124 ? 10.874 13.585 -39.559 1.00 85.69 124 ILE A CA 1
ATOM 980 C C . ILE A 1 124 ? 10.655 13.452 -38.060 1.00 85.69 124 ILE A C 1
ATOM 982 O O . ILE A 1 124 ? 11.460 12.841 -37.359 1.00 85.69 124 ILE A O 1
ATOM 986 N N . PHE A 1 125 ? 9.554 14.022 -37.583 1.00 84.44 125 PHE A N 1
ATOM 987 C CA . PHE A 1 125 ? 9.100 13.895 -36.207 1.00 84.44 125 PHE A CA 1
ATOM 988 C C . PHE A 1 125 ? 7.946 12.896 -36.155 1.00 84.44 125 PHE A C 1
ATOM 990 O O . PHE A 1 125 ? 6.896 13.126 -36.753 1.00 84.44 125 PHE A O 1
ATOM 997 N N . TYR A 1 126 ? 8.153 11.773 -35.475 1.00 78.69 126 TYR A N 1
ATOM 998 C CA . TYR A 1 126 ? 7.137 10.739 -35.300 1.00 78.69 126 TYR A CA 1
ATOM 999 C C . TYR A 1 126 ? 6.311 11.034 -34.061 1.00 78.69 126 TYR A C 1
ATOM 1001 O O . TYR A 1 126 ? 6.872 11.467 -33.061 1.00 78.69 126 TYR A O 1
ATOM 1009 N 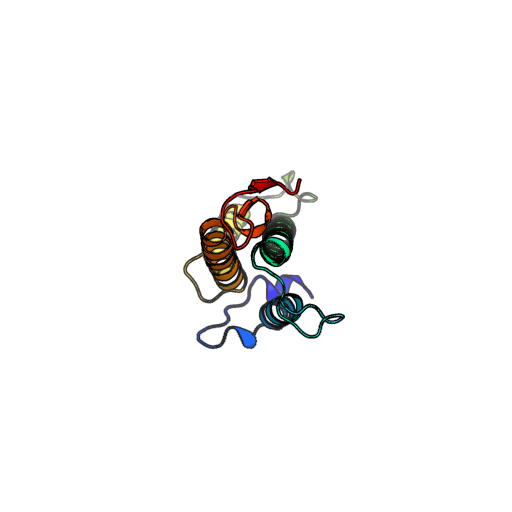N . LEU A 1 127 ? 5.004 10.770 -34.124 1.00 77.25 127 LEU A N 1
ATOM 1010 C CA . LEU A 1 127 ? 4.093 10.810 -32.984 1.00 77.25 127 LEU A CA 1
ATOM 1011 C C . LEU A 1 127 ? 3.347 9.472 -32.891 1.00 77.25 127 LEU A C 1
ATOM 1013 O O . LEU A 1 127 ? 2.651 9.101 -33.834 1.00 77.25 127 LEU A O 1
ATOM 1017 N N . HIS A 1 128 ? 3.481 8.752 -31.776 1.00 60.47 128 HIS A N 1
ATOM 1018 C CA . HIS A 1 128 ? 2.683 7.560 -31.474 1.00 60.47 128 HIS A CA 1
ATOM 1019 C C . HIS A 1 128 ? 1.671 7.871 -30.365 1.00 60.47 128 HIS A C 1
ATOM 1021 O O . HIS A 1 128 ? 2.051 8.292 -29.270 1.00 60.47 128 HIS A O 1
ATOM 1027 N N . GLY A 1 129 ? 0.387 7.696 -30.693 1.00 55.34 129 GLY A N 1
ATOM 1028 C CA . GLY A 1 129 ? -0.766 7.818 -29.795 1.00 55.34 129 GLY A CA 1
ATOM 1029 C C . GLY A 1 129 ? -1.281 6.461 -29.353 1.00 55.34 129 GLY A C 1
ATOM 1030 O O . GLY A 1 129 ? -1.247 5.534 -30.192 1.00 55.34 129 GLY A O 1
#

Secondary structure (DSSP, 8-state):
-THHHHT-B-TT-GGGSHHHHHHHHHTEETTTTEEPPHHHHHHHHHHHHHHHHHHHHHHHS-GGGGGG--HHHHHHHHHHIIIIISSSSSBHHHHHHHHHHHHHHHHHHTTTTTTEEE-TTS--EEE--